Protein AF-A0A2V8WJ34-F1 (afdb_monomer)

Sequence (119 aa):
MRMQTKCTPAQRAAEYLKRVAALTGAEQVRGDSYWLRAGRRHFLVDSKFVRLISRRGESTCFSVAADSDMPGAEAVASALLQLKNNPRLFEKWRELHGYTFKANGKMFRNKYLLNRDET

Foldseek 3Di:
DDPPPPQDPLNVLQVLLVVLCVVQVWDDDDDQWIWGDAPQWIWIFWLQWIWIAHPVRDIWIEGQPDDPPDDSSNSRSVVSVVCNVPVCVVVVRCVVVPATHDDPSHGPPPPPVPPPDDD

Mean predicted aligned error: 10.92 Å

Secondary structure (DSSP, 8-state):
--------HHHHHHHHHHHHHHHHTPEEEETTEEEEEETTEEEEEETTEEEEE-TTS-EEEE-----TTS-HHHHHHHHHHHHHH-TTHHHHHHHHT----EETTEEP--GGGS-----

Nearest PDB structures (foldseek):
  5i5h-assembly1_A  TM=7.368E-01  e=1.557E+00  Escherichia coli K-12
  6vc7-assembly2_B  TM=4.776E-01  e=3.759E-01  Salmonella enterica subsp. enterica serovar Typhimurium
  5i5d-assembly3_C  TM=5.131E-01  e=5.690E-01  Salmonella enterica subsp. enterica serovar Typhimurium str. LT2
  6v8q-assembly2_B  TM=5.575E-01  e=9.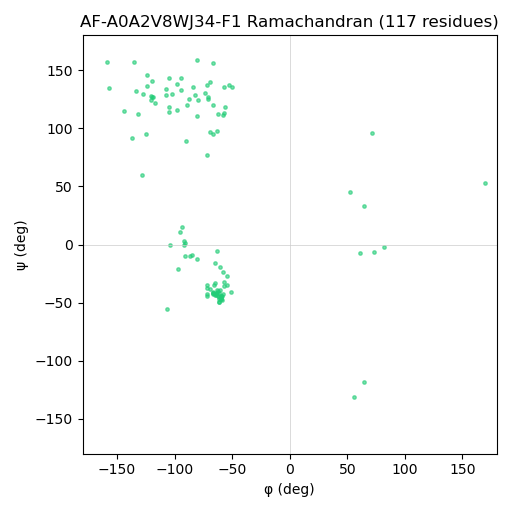695E-01  Salmonella enterica subsp. enterica serovar Typhimurium str. 14028S
  6xlp-assembly1_A  TM=4.847E-01  e=6.405E-01  Escherichia coli

Solvent-accessible surface area (backbone atoms only — not comparable to full-atom values): 7014 Å² total; per-residue (Å²): 134,86,78,78,73,80,77,47,73,68,55,51,29,48,54,49,24,54,55,42,26,64,74,54,62,34,43,77,76,58,89,80,26,31,39,36,63,34,88,96,44,36,33,43,35,29,45,53,25,41,28,44,47,44,98,85,71,51,69,48,33,43,57,48,87,58,57,93,86,54,54,48,42,47,46,30,32,51,50,49,53,51,36,55,77,36,62,65,52,60,60,52,56,49,61,76,62,77,62,80,60,31,64,92,58,37,66,65,81,66,77,81,73,76,79,84,74,90,133

pLDDT: mean 74.67, std 17.47, range [38.38, 95.69]

Structure (mmCIF, N/CA/C/O backbone):
data_AF-A0A2V8WJ34-F1
#
_entry.id   AF-A0A2V8WJ34-F1
#
loop_
_atom_site.group_PDB
_atom_site.id
_atom_site.type_symbol
_atom_site.label_atom_id
_atom_site.label_alt_id
_atom_site.label_comp_id
_atom_site.label_asym_id
_atom_site.label_entity_id
_atom_site.label_seq_id
_atom_site.pdbx_PDB_ins_code
_atom_site.Cartn_x
_atom_site.Cartn_y
_atom_site.Cartn_z
_atom_site.occupancy
_atom_site.B_iso_or_equiv
_atom_site.auth_seq_id
_atom_site.auth_comp_id
_atom_site.auth_asym_id
_atom_site.auth_atom_id
_atom_site.pdbx_PDB_model_num
ATOM 1 N N . MET A 1 1 ? 21.389 -30.911 11.613 1.00 38.38 1 MET A N 1
ATOM 2 C CA . MET A 1 1 ? 21.856 -29.674 10.946 1.00 38.38 1 MET A CA 1
ATOM 3 C C . MET A 1 1 ? 20.654 -28.961 10.338 1.00 38.38 1 MET A C 1
ATOM 5 O O . MET A 1 1 ? 20.014 -29.534 9.469 1.00 38.38 1 MET A O 1
ATOM 9 N N . ARG A 1 2 ? 20.284 -27.767 10.823 1.00 46.59 2 ARG A N 1
ATOM 10 C CA . ARG A 1 2 ? 19.241 -26.946 10.181 1.00 46.59 2 ARG A CA 1
ATOM 11 C C . ARG A 1 2 ? 19.884 -26.220 9.005 1.00 46.59 2 ARG A C 1
ATOM 13 O O . ARG A 1 2 ? 20.730 -25.358 9.223 1.00 46.59 2 ARG A O 1
ATOM 20 N N . MET A 1 3 ? 19.518 -26.588 7.781 1.00 49.00 3 MET A N 1
ATOM 21 C CA . MET A 1 3 ? 19.887 -25.801 6.609 1.00 49.00 3 MET A CA 1
ATOM 22 C C . MET A 1 3 ? 19.231 -24.428 6.759 1.00 49.00 3 MET A C 1
ATOM 24 O O . MET A 1 3 ? 18.007 -24.324 6.763 1.00 49.00 3 MET A O 1
ATOM 28 N N . GLN A 1 4 ? 20.038 -23.383 6.952 1.00 54.44 4 GLN A N 1
ATOM 29 C CA . GLN A 1 4 ? 19.560 -22.017 6.793 1.00 54.44 4 GLN A CA 1
ATOM 30 C C . GLN A 1 4 ? 19.244 -21.835 5.312 1.00 54.44 4 GLN A C 1
ATOM 32 O O . GLN A 1 4 ? 20.129 -21.585 4.494 1.00 54.44 4 GLN A O 1
ATOM 37 N N . THR A 1 5 ? 17.983 -22.027 4.945 1.00 58.78 5 THR A N 1
ATOM 38 C CA . THR A 1 5 ? 17.477 -21.646 3.633 1.00 58.78 5 THR A CA 1
ATOM 39 C C . THR A 1 5 ? 17.733 -20.149 3.485 1.00 58.78 5 THR A C 1
ATOM 41 O O . THR A 1 5 ? 17.176 -19.342 4.229 1.00 58.78 5 THR A O 1
ATOM 44 N N . LYS A 1 6 ? 18.645 -19.768 2.583 1.00 63.78 6 LYS A N 1
ATOM 45 C CA . LYS A 1 6 ? 18.941 -18.360 2.302 1.00 63.78 6 LYS A CA 1
ATOM 46 C C . LYS A 1 6 ? 17.641 -17.679 1.870 1.00 63.78 6 LYS A C 1
ATOM 48 O O . LYS A 1 6 ? 17.089 -18.014 0.826 1.00 63.78 6 LYS A O 1
ATOM 53 N N . CYS A 1 7 ? 17.154 -16.754 2.692 1.00 66.50 7 CYS A N 1
ATOM 54 C CA . CYS A 1 7 ? 15.918 -16.021 2.442 1.00 66.50 7 CYS A CA 1
ATOM 55 C C . CYS A 1 7 ? 16.109 -15.124 1.208 1.00 66.50 7 CYS A C 1
ATOM 57 O O . CYS A 1 7 ? 17.002 -14.268 1.185 1.00 66.50 7 CYS A O 1
ATOM 59 N N . THR A 1 8 ? 15.311 -15.326 0.160 1.00 83.94 8 THR A N 1
ATOM 60 C CA . THR A 1 8 ? 15.429 -14.538 -1.075 1.00 83.94 8 THR A CA 1
ATOM 61 C C . THR A 1 8 ? 15.040 -13.073 -0.817 1.00 83.94 8 THR A C 1
ATOM 63 O O . THR A 1 8 ? 14.302 -12.789 0.133 1.00 83.94 8 THR A O 1
ATOM 66 N N . PRO A 1 9 ? 15.513 -12.101 -1.622 1.00 82.12 9 PRO A N 1
ATOM 67 C CA . PRO A 1 9 ? 15.071 -10.706 -1.506 1.00 82.12 9 PRO A CA 1
ATOM 68 C C . PRO A 1 9 ? 13.540 -10.563 -1.501 1.00 82.12 9 PRO A C 1
ATOM 70 O O . PRO A 1 9 ? 12.993 -9.853 -0.665 1.00 82.12 9 PRO A O 1
ATOM 73 N N . ALA A 1 10 ? 12.840 -11.333 -2.339 1.00 81.12 10 ALA A N 1
ATOM 74 C CA . ALA A 1 10 ? 11.379 -11.354 -2.385 1.00 81.12 10 ALA A CA 1
ATOM 75 C C . ALA A 1 10 ? 10.735 -11.840 -1.072 1.00 81.12 10 ALA A C 1
ATOM 77 O O . ALA A 1 10 ? 9.746 -11.266 -0.620 1.00 81.12 10 ALA A O 1
ATOM 78 N N . GLN A 1 11 ? 11.303 -12.864 -0.426 1.00 86.06 11 GLN A N 1
ATOM 79 C CA . GLN A 1 11 ? 10.807 -13.347 0.868 1.00 86.06 11 GLN A CA 1
ATOM 80 C C . GLN A 1 11 ? 11.004 -12.305 1.973 1.00 86.06 11 GLN A C 1
ATOM 82 O O . GLN A 1 11 ? 10.091 -12.068 2.762 1.00 86.06 11 GLN A O 1
ATOM 87 N N . ARG A 1 12 ? 12.160 -11.629 1.988 1.00 87.69 12 ARG A N 1
ATOM 88 C CA . ARG A 1 12 ? 12.436 -10.536 2.932 1.00 87.69 12 ARG A CA 1
ATOM 89 C C . ARG A 1 12 ? 11.476 -9.362 2.739 1.00 87.69 12 ARG A C 1
ATOM 91 O O . ARG A 1 12 ? 10.915 -8.876 3.718 1.00 87.69 12 ARG A O 1
ATOM 98 N N . ALA A 1 13 ? 11.228 -8.966 1.492 1.00 87.06 13 ALA A N 1
ATOM 99 C CA . ALA A 1 13 ? 10.264 -7.923 1.153 1.00 87.06 13 ALA A CA 1
ATOM 100 C C . ALA A 1 13 ? 8.834 -8.292 1.590 1.00 87.06 13 ALA A C 1
ATOM 102 O O . ALA A 1 13 ? 8.118 -7.464 2.154 1.00 87.06 13 ALA A O 1
ATOM 103 N N . ALA A 1 14 ? 8.426 -9.550 1.401 1.00 89.56 14 ALA A N 1
ATOM 104 C CA . ALA A 1 14 ? 7.120 -10.033 1.840 1.00 89.56 14 ALA A CA 1
ATOM 105 C C . ALA A 1 14 ? 6.980 -10.048 3.373 1.00 89.56 14 ALA A C 1
ATOM 107 O O . ALA A 1 14 ? 5.942 -9.654 3.905 1.00 89.56 14 ALA A O 1
ATOM 108 N N . GLU A 1 15 ? 8.012 -10.472 4.110 1.00 91.31 15 GLU A N 1
ATOM 109 C CA . GLU A 1 15 ? 8.013 -10.389 5.576 1.00 91.31 15 GLU A CA 1
ATOM 110 C C . GLU A 1 15 ? 7.968 -8.944 6.073 1.00 91.31 15 GLU A C 1
ATOM 112 O O . GLU A 1 15 ? 7.235 -8.636 7.016 1.00 91.31 15 GLU A O 1
ATOM 117 N N . TYR A 1 16 ? 8.722 -8.053 5.430 1.00 91.56 16 TYR A N 1
ATOM 118 C CA . TYR A 1 16 ? 8.704 -6.631 5.741 1.00 91.56 16 TYR A CA 1
ATOM 119 C C . TYR A 1 16 ? 7.306 -6.036 5.544 1.00 91.56 16 TYR A C 1
ATOM 121 O O . TYR A 1 16 ? 6.776 -5.400 6.457 1.00 91.56 16 TYR A O 1
ATOM 129 N N . LEU A 1 17 ? 6.659 -6.333 4.414 1.00 92.94 17 LEU A N 1
ATOM 130 C CA . LEU A 1 17 ? 5.291 -5.905 4.144 1.00 92.94 17 LEU A CA 1
ATOM 131 C C . LEU A 1 17 ? 4.307 -6.404 5.206 1.00 92.94 17 LEU A C 1
ATOM 133 O O . LEU A 1 17 ? 3.487 -5.622 5.679 1.00 92.94 17 LEU A O 1
ATOM 137 N N . LYS A 1 18 ? 4.412 -7.664 5.650 1.00 93.00 18 LYS A N 1
ATOM 138 C CA . LYS A 1 18 ? 3.559 -8.193 6.731 1.00 93.00 18 LYS A CA 1
ATOM 139 C C . LYS A 1 18 ? 3.702 -7.387 8.023 1.00 93.00 18 LYS A C 1
ATOM 141 O O . LYS A 1 18 ? 2.700 -7.048 8.649 1.00 93.00 18 LYS A O 1
ATOM 146 N N . ARG A 1 19 ? 4.937 -7.051 8.412 1.00 95.12 19 ARG A N 1
ATOM 147 C CA . ARG A 1 19 ? 5.208 -6.239 9.613 1.00 95.12 19 ARG A CA 1
ATOM 148 C C . ARG A 1 19 ? 4.640 -4.831 9.476 1.00 95.12 19 ARG A C 1
ATOM 150 O O . ARG A 1 19 ? 4.020 -4.327 10.407 1.00 95.12 19 ARG A O 1
ATOM 157 N N . VAL A 1 20 ? 4.816 -4.213 8.313 1.00 94.50 20 VAL A N 1
ATOM 158 C CA . VAL A 1 20 ? 4.284 -2.876 8.033 1.00 94.50 20 VAL A CA 1
ATOM 159 C C . VAL A 1 20 ? 2.756 -2.871 7.993 1.00 94.50 20 VAL A C 1
ATOM 161 O O . VAL A 1 20 ? 2.140 -1.956 8.538 1.00 94.50 20 VAL A O 1
ATOM 164 N N . ALA A 1 21 ? 2.127 -3.886 7.402 1.00 94.06 21 ALA A N 1
ATOM 165 C CA . ALA A 1 21 ? 0.675 -4.019 7.393 1.00 94.06 21 ALA A CA 1
ATOM 166 C C . ALA A 1 21 ? 0.127 -4.096 8.825 1.00 94.06 21 ALA A C 1
ATOM 168 O O . ALA A 1 21 ? -0.760 -3.322 9.180 1.00 94.06 21 ALA A O 1
ATOM 169 N N . ALA A 1 22 ? 0.737 -4.921 9.683 1.00 95.19 22 ALA A N 1
ATOM 170 C CA . ALA A 1 22 ? 0.386 -4.987 11.101 1.00 95.19 22 ALA A CA 1
ATOM 171 C C . ALA A 1 22 ? 0.579 -3.636 11.819 1.00 95.19 22 ALA A C 1
ATOM 173 O O . ALA A 1 22 ? -0.317 -3.179 12.523 1.00 95.19 22 ALA A O 1
ATOM 174 N N . LEU A 1 23 ? 1.709 -2.956 11.592 1.00 95.69 23 LEU A N 1
ATOM 175 C CA . LEU A 1 23 ? 2.016 -1.657 12.204 1.00 95.69 23 LEU A CA 1
ATOM 176 C C . LEU A 1 23 ? 1.029 -0.556 11.790 1.00 95.69 23 LEU A C 1
ATOM 178 O O . LEU A 1 23 ? 0.650 0.301 12.586 1.00 95.69 23 LEU A O 1
ATOM 182 N N . THR A 1 24 ? 0.625 -0.553 10.524 1.00 93.62 24 THR A N 1
ATOM 183 C CA . THR A 1 24 ? -0.267 0.470 9.965 1.00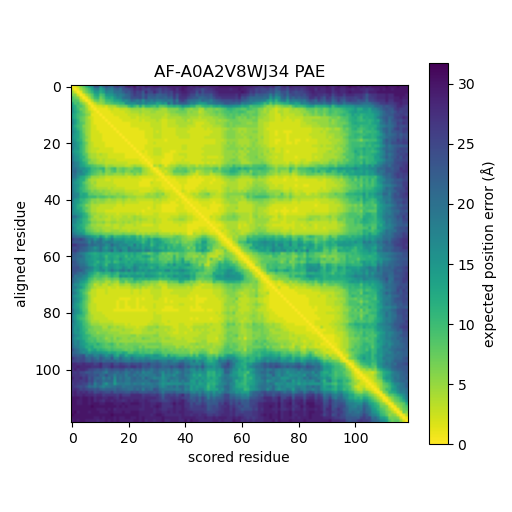 93.62 24 THR A CA 1
ATOM 184 C C . THR A 1 24 ? -1.747 0.140 10.173 1.00 93.62 24 THR A C 1
ATOM 186 O O . THR A 1 24 ? -2.599 1.014 9.965 1.00 93.62 24 THR A O 1
ATOM 189 N N . GLY A 1 25 ? -2.062 -1.077 10.632 1.00 94.00 25 GLY A N 1
ATOM 190 C CA . GLY A 1 25 ? -3.423 -1.609 10.694 1.00 94.00 25 GLY A CA 1
ATOM 191 C C . GLY A 1 25 ? -4.033 -1.775 9.303 1.00 94.00 25 GLY A C 1
ATOM 192 O O . GLY A 1 25 ? -5.218 -1.506 9.122 1.00 94.00 25 GLY A O 1
ATOM 193 N N . ALA A 1 26 ? -3.205 -2.099 8.309 1.00 94.88 26 ALA A N 1
ATOM 194 C CA . ALA A 1 26 ? -3.654 -2.353 6.953 1.00 94.88 26 ALA A CA 1
ATOM 195 C C . ALA A 1 26 ? -4.115 -3.805 6.806 1.00 94.88 26 ALA A C 1
ATOM 197 O O . ALA A 1 26 ? -3.436 -4.734 7.244 1.00 94.88 26 ALA A O 1
ATOM 198 N N . GLU A 1 27 ? -5.248 -3.999 6.146 1.00 94.31 27 GLU A N 1
ATOM 199 C CA . GLU A 1 27 ? -5.849 -5.311 5.926 1.00 94.31 27 GLU A CA 1
ATOM 200 C C . GLU A 1 27 ? -5.582 -5.770 4.497 1.00 94.31 27 GLU A C 1
ATOM 202 O O . GLU A 1 27 ? -5.818 -5.036 3.538 1.00 94.31 27 GLU A O 1
ATOM 207 N N . GLN A 1 28 ? -5.083 -6.991 4.3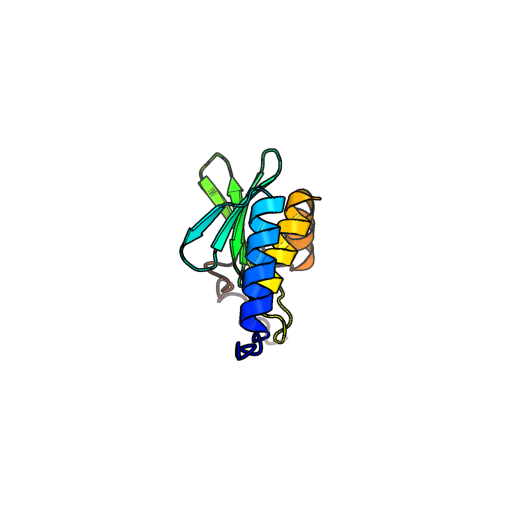31 1.00 92.75 28 GLN A N 1
ATOM 208 C CA . GLN A 1 28 ? -4.931 -7.575 3.003 1.00 92.75 28 GLN A CA 1
ATOM 209 C C . GLN A 1 28 ? -6.311 -7.962 2.466 1.00 92.75 28 GLN A C 1
ATOM 211 O O . GLN A 1 28 ? -7.070 -8.635 3.158 1.00 92.75 28 GLN A O 1
ATOM 216 N N . VAL A 1 29 ? -6.637 -7.557 1.236 1.00 86.69 29 VAL A N 1
ATOM 217 C CA . VAL A 1 29 ? -7.971 -7.817 0.661 1.00 86.69 29 VAL A CA 1
ATOM 218 C C . VAL A 1 29 ? -7.925 -8.907 -0.397 1.00 86.69 29 VAL A C 1
ATOM 220 O O . VAL A 1 29 ? -8.646 -9.896 -0.304 1.00 86.69 29 VAL A O 1
ATOM 223 N N . ARG A 1 30 ? -7.085 -8.740 -1.425 1.00 80.69 30 ARG A N 1
ATOM 224 C CA . ARG A 1 30 ? -6.917 -9.734 -2.492 1.00 80.69 30 ARG A CA 1
ATOM 225 C C . ARG A 1 30 ? -5.564 -9.563 -3.168 1.00 80.69 30 ARG A C 1
ATOM 227 O O . ARG A 1 30 ? -5.202 -8.446 -3.527 1.00 80.69 30 ARG A O 1
ATOM 234 N N . GLY A 1 31 ? -4.859 -10.673 -3.385 1.00 81.56 31 GLY A N 1
ATOM 235 C CA . GLY A 1 31 ? -3.512 -10.645 -3.957 1.00 81.56 31 GLY A CA 1
ATOM 236 C C . GLY A 1 31 ? -2.584 -9.761 -3.123 1.00 81.56 31 GLY A C 1
ATOM 237 O O . GLY A 1 31 ? -2.591 -9.845 -1.896 1.00 81.56 31 GLY A O 1
ATOM 238 N N . ASP A 1 32 ? -1.854 -8.872 -3.788 1.00 81.94 32 ASP A N 1
ATOM 239 C CA . ASP A 1 32 ? -0.882 -7.974 -3.155 1.00 81.94 32 ASP A CA 1
ATOM 240 C C . ASP A 1 32 ? -1.471 -6.601 -2.785 1.00 81.94 32 ASP A C 1
ATOM 242 O O . ASP A 1 32 ? -0.728 -5.657 -2.507 1.00 81.94 32 ASP A O 1
ATOM 246 N N . SER A 1 33 ? -2.804 -6.469 -2.778 1.00 89.38 33 SER A N 1
ATOM 247 C CA . SER A 1 33 ? -3.473 -5.211 -2.453 1.00 89.38 33 SER A CA 1
ATOM 248 C C . SER A 1 33 ? -3.948 -5.143 -0.993 1.00 89.38 33 SER A C 1
ATOM 250 O O . SER A 1 33 ? -4.553 -6.081 -0.461 1.00 89.38 33 SER A O 1
ATOM 252 N N . TYR A 1 34 ? -3.747 -3.979 -0.373 1.00 93.56 34 TYR A N 1
ATOM 253 C CA . TYR A 1 34 ? -4.015 -3.706 1.038 1.00 93.56 34 TYR A CA 1
ATOM 254 C C . TYR A 1 34 ? -4.967 -2.528 1.223 1.00 93.56 34 TYR A C 1
ATOM 256 O O . TYR A 1 34 ? -4.823 -1.482 0.591 1.00 93.56 34 TYR A O 1
AT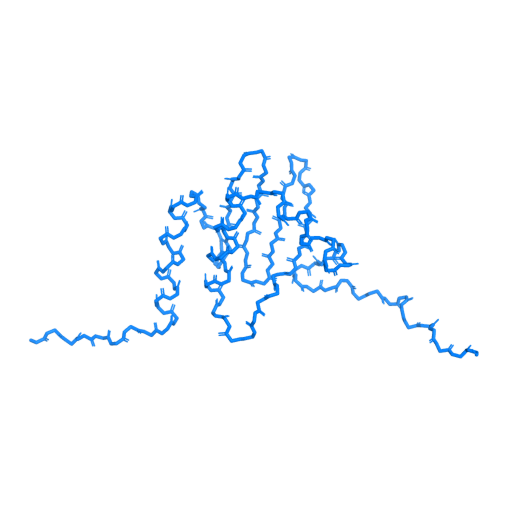OM 264 N N . TRP A 1 35 ? -5.923 -2.679 2.132 1.00 93.69 35 TRP A N 1
ATOM 265 C CA . TRP A 1 35 ? -6.769 -1.604 2.624 1.00 93.69 35 TRP A CA 1
ATOM 266 C C . TRP A 1 35 ? -6.112 -0.904 3.799 1.00 93.69 35 TRP A C 1
ATOM 268 O O . TRP A 1 35 ? -5.787 -1.522 4.805 1.00 93.69 35 TRP A O 1
ATOM 278 N N . LEU A 1 36 ? -5.967 0.410 3.692 1.00 94.38 36 LEU A N 1
ATOM 279 C CA . LEU A 1 36 ? -5.409 1.255 4.731 1.00 94.38 36 LEU A CA 1
ATOM 280 C C . LEU A 1 36 ? -6.429 2.302 5.157 1.00 94.38 36 LEU A C 1
ATOM 282 O O . LEU A 1 36 ? -6.872 3.134 4.361 1.00 94.38 36 LEU A O 1
ATOM 286 N N . ARG A 1 37 ? -6.729 2.326 6.455 1.00 93.25 37 ARG A N 1
ATOM 287 C CA . ARG A 1 37 ? -7.481 3.412 7.080 1.00 93.25 3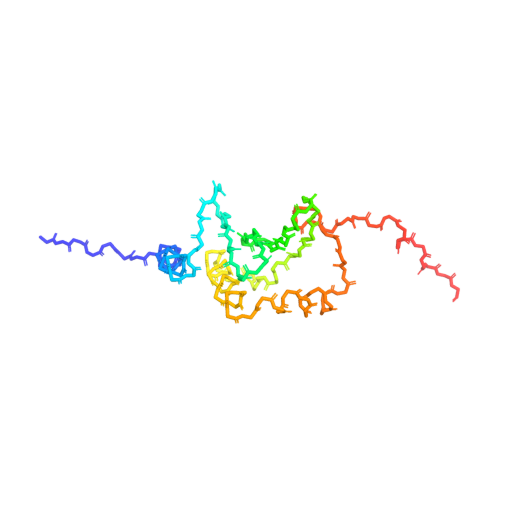7 ARG A CA 1
ATOM 288 C C . ARG A 1 37 ? -6.524 4.400 7.743 1.00 93.25 37 ARG A C 1
ATOM 290 O O . ARG A 1 37 ? -5.846 4.081 8.726 1.00 93.25 37 ARG A O 1
ATOM 297 N N . ALA A 1 38 ? -6.516 5.627 7.233 1.00 89.88 38 ALA A N 1
ATOM 298 C CA . ALA A 1 38 ? -5.716 6.717 7.775 1.00 89.88 38 ALA A CA 1
ATOM 299 C C . ALA A 1 38 ? -6.627 7.918 8.094 1.00 89.88 38 ALA A C 1
ATOM 301 O O . ALA A 1 38 ? -7.010 8.715 7.232 1.00 89.88 38 ALA A O 1
ATOM 302 N N . GLY A 1 39 ? -7.058 7.996 9.357 1.00 86.50 39 GLY A N 1
ATOM 303 C CA . GLY A 1 39 ? -8.055 8.963 9.817 1.00 86.50 39 GLY A CA 1
ATOM 304 C C . GLY A 1 39 ? -9.425 8.746 9.162 1.00 86.50 39 GLY A C 1
ATOM 305 O O . GLY A 1 39 ? -10.054 7.701 9.337 1.00 86.50 39 GLY A O 1
ATOM 306 N N . ARG A 1 40 ? -9.899 9.754 8.415 1.00 85.19 40 ARG A N 1
ATOM 307 C CA . ARG A 1 40 ? -11.174 9.722 7.664 1.00 85.19 40 ARG A CA 1
ATOM 308 C C . ARG A 1 40 ? -11.021 9.232 6.216 1.00 85.19 40 ARG A C 1
ATOM 310 O O . ARG A 1 40 ? -12.015 9.207 5.494 1.00 85.19 40 ARG A O 1
ATOM 317 N N . ARG A 1 41 ? -9.799 8.902 5.783 1.00 86.88 41 ARG A N 1
ATOM 318 C CA . ARG A 1 41 ? -9.484 8.461 4.417 1.00 86.88 41 ARG A CA 1
ATOM 319 C C . ARG A 1 41 ? -9.247 6.959 4.383 1.00 86.88 41 ARG A C 1
ATOM 321 O O . ARG A 1 41 ? -8.662 6.395 5.309 1.00 86.88 41 ARG A O 1
ATOM 328 N N . HIS A 1 42 ? -9.698 6.352 3.296 1.00 90.56 42 HIS A N 1
ATOM 329 C CA . HIS A 1 42 ? -9.555 4.931 3.029 1.00 90.56 42 HIS A CA 1
ATOM 330 C C . HIS A 1 42 ? -8.758 4.776 1.744 1.00 90.56 42 HIS A C 1
ATOM 332 O O . HIS A 1 42 ? -9.105 5.381 0.732 1.00 90.56 42 HIS A O 1
ATOM 338 N N . PHE A 1 43 ? -7.687 3.998 1.790 1.00 90.44 43 PHE A N 1
ATOM 339 C CA . PHE A 1 43 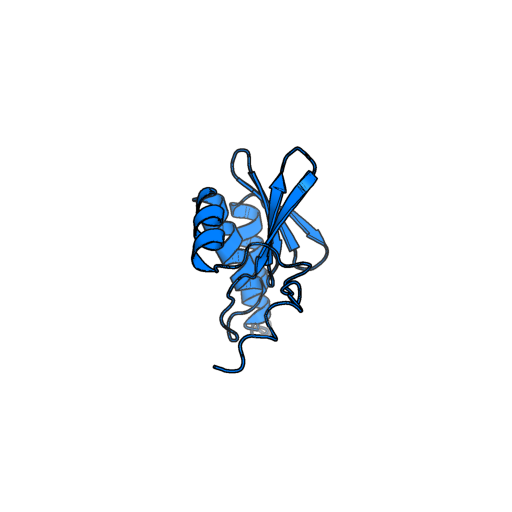? -6.829 3.755 0.643 1.00 90.44 43 PHE A CA 1
ATOM 340 C C . PHE A 1 43 ? -6.812 2.269 0.312 1.00 90.44 43 PHE A C 1
ATOM 342 O O . PHE A 1 43 ? -6.759 1.439 1.211 1.00 90.44 43 PHE A O 1
ATOM 349 N N . LEU A 1 44 ? -6.816 1.950 -0.975 1.00 90.81 44 LEU A N 1
ATOM 350 C CA . LEU A 1 44 ? -6.438 0.649 -1.502 1.00 90.81 44 LEU A CA 1
ATOM 351 C C . LEU A 1 44 ? -5.054 0.808 -2.134 1.00 90.81 44 LEU A C 1
ATOM 353 O O . LEU A 1 44 ? -4.897 1.547 -3.105 1.00 90.81 44 LEU A O 1
ATOM 357 N N . VAL A 1 45 ? -4.060 0.156 -1.549 1.00 89.94 45 VAL A N 1
ATOM 358 C CA . VAL A 1 45 ? -2.652 0.233 -1.941 1.00 89.94 45 VAL A CA 1
ATOM 359 C C . VAL A 1 45 ? -2.257 -1.071 -2.612 1.00 89.94 45 VAL A C 1
ATOM 361 O O . VAL A 1 45 ? -2.482 -2.141 -2.063 1.00 89.94 45 VAL A O 1
ATOM 364 N N . ASP A 1 46 ? -1.663 -0.967 -3.787 1.00 88.75 46 ASP A N 1
ATOM 365 C CA . ASP A 1 46 ? -1.122 -2.054 -4.588 1.00 88.75 46 ASP A CA 1
ATOM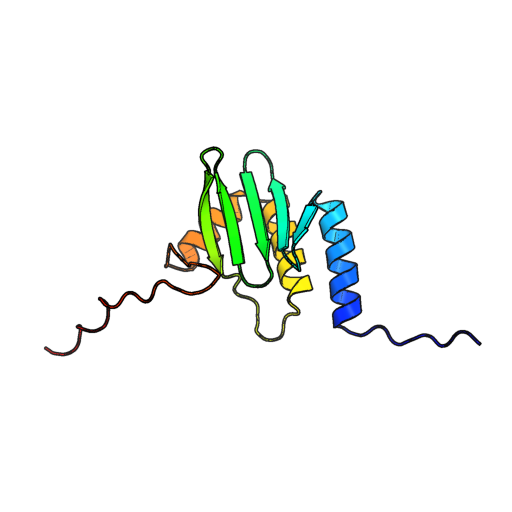 366 C C . ASP A 1 46 ? 0.261 -1.637 -5.103 1.00 88.75 46 ASP A C 1
ATOM 368 O O . ASP A 1 46 ? 0.554 -0.446 -5.229 1.00 88.75 46 ASP A O 1
ATOM 372 N N . SER A 1 47 ? 1.106 -2.607 -5.448 1.00 83.12 47 SER A N 1
ATOM 373 C CA . SER A 1 47 ? 2.431 -2.332 -6.024 1.00 83.12 47 SER A CA 1
ATOM 374 C C . SER A 1 47 ? 2.375 -1.438 -7.268 1.00 83.12 47 SER A C 1
ATOM 376 O O . SER A 1 47 ? 3.315 -0.699 -7.546 1.00 83.12 47 SER A O 1
ATOM 378 N N . LYS A 1 48 ? 1.258 -1.464 -8.004 1.00 79.31 48 LYS A N 1
ATOM 379 C CA . LYS A 1 48 ? 1.067 -0.687 -9.232 1.00 79.31 48 LYS A CA 1
ATOM 380 C C . LYS A 1 48 ? 0.317 0.617 -9.009 1.00 79.31 48 LYS A C 1
ATOM 382 O O . LYS A 1 48 ? 0.381 1.496 -9.869 1.00 79.31 48 LYS A O 1
ATOM 387 N N . PHE A 1 49 ? -0.445 0.750 -7.924 1.00 80.81 49 PHE A N 1
ATOM 388 C CA . PHE A 1 49 ? -1.303 1.912 -7.722 1.00 80.81 49 PHE A CA 1
ATOM 389 C C . PHE A 1 49 ? -1.697 2.161 -6.267 1.00 80.81 49 PHE A C 1
ATOM 391 O O . PHE A 1 49 ? -1.796 1.255 -5.453 1.00 80.81 49 PHE A O 1
ATOM 398 N N . VAL A 1 50 ? -2.045 3.408 -5.968 1.00 85.75 50 VAL A N 1
ATOM 399 C CA . VAL A 1 50 ? -2.736 3.805 -4.741 1.00 85.75 50 VAL A CA 1
ATOM 400 C C . VAL A 1 50 ? -4.066 4.425 -5.135 1.00 85.75 50 VAL A C 1
ATOM 402 O O . VAL A 1 50 ? -4.127 5.354 -5.943 1.00 85.75 50 VAL A O 1
ATOM 405 N N . ARG A 1 51 ? -5.148 3.917 -4.551 1.00 86.00 51 ARG A N 1
ATOM 406 C CA . ARG A 1 51 ? -6.511 4.378 -4.789 1.00 86.00 51 ARG A CA 1
ATOM 407 C C . ARG A 1 51 ? -7.105 4.943 -3.507 1.00 86.00 51 ARG A C 1
ATOM 409 O O . ARG A 1 51 ? -7.221 4.223 -2.526 1.00 86.00 51 ARG A O 1
ATOM 416 N N . LEU A 1 52 ? -7.522 6.203 -3.519 1.00 85.81 52 LEU A N 1
ATOM 417 C CA . LEU A 1 52 ? -8.338 6.790 -2.456 1.00 85.81 52 LEU A CA 1
ATOM 418 C C . LEU A 1 52 ? -9.802 6.414 -2.693 1.00 85.81 52 LEU A C 1
ATOM 420 O O . LEU A 1 52 ? -10.320 6.634 -3.785 1.00 85.81 52 LEU A O 1
ATOM 424 N N . ILE A 1 53 ? -10.453 5.870 -1.670 1.00 83.06 53 ILE A N 1
ATOM 425 C CA . ILE A 1 53 ? -11.867 5.496 -1.661 1.00 83.06 53 ILE A CA 1
ATOM 426 C C . ILE A 1 53 ? -12.623 6.537 -0.830 1.00 83.06 53 ILE A C 1
ATOM 428 O O . ILE A 1 53 ? -12.347 6.728 0.360 1.00 83.06 53 ILE A O 1
ATOM 432 N N . SER A 1 54 ? -13.564 7.238 -1.460 1.00 72.44 54 SER A N 1
ATOM 433 C CA . SER A 1 54 ? -14.452 8.178 -0.781 1.00 72.44 54 SER A CA 1
ATOM 434 C C . SER A 1 54 ? -15.609 7.439 -0.101 1.00 72.44 54 SER A C 1
ATOM 436 O O . SER A 1 54 ? -15.988 6.334 -0.488 1.00 72.44 54 SER A O 1
ATOM 438 N N . ARG A 1 55 ? -16.234 8.077 0.898 1.00 66.31 55 ARG A N 1
ATOM 439 C CA . ARG A 1 55 ? -17.432 7.534 1.569 1.00 66.31 55 ARG A CA 1
ATOM 440 C C . ARG A 1 55 ? -18.624 7.334 0.626 1.00 66.31 55 ARG A C 1
ATOM 442 O O . ARG A 1 55 ? -19.539 6.604 0.977 1.00 66.31 55 ARG A O 1
ATOM 449 N N . ARG A 1 56 ? -18.621 7.993 -0.538 1.00 67.94 56 ARG A N 1
ATOM 450 C CA . ARG A 1 56 ? -19.665 7.883 -1.567 1.00 67.94 56 ARG A CA 1
ATOM 451 C C . ARG A 1 56 ? -19.362 6.798 -2.607 1.00 67.94 56 ARG A C 1
ATOM 453 O O . ARG A 1 56 ? -20.108 6.661 -3.564 1.00 67.94 56 ARG A O 1
ATOM 460 N N . GLY A 1 57 ? -18.266 6.050 -2.447 1.00 61.44 57 GLY A N 1
ATOM 461 C CA . GLY A 1 57 ? -17.830 5.033 -3.408 1.00 61.44 57 GLY A CA 1
ATOM 462 C C . GLY A 1 57 ? -17.050 5.585 -4.606 1.00 61.44 57 GLY A C 1
ATOM 463 O O . GLY A 1 57 ? -16.568 4.809 -5.428 1.00 61.44 57 GLY A O 1
ATOM 464 N N . GLU A 1 58 ? -16.866 6.904 -4.701 1.00 61.47 58 GLU A N 1
ATOM 465 C CA . GLU A 1 58 ? -16.006 7.519 -5.715 1.00 61.47 58 GLU A CA 1
ATOM 466 C C . GLU A 1 58 ? -14.539 7.191 -5.418 1.00 61.47 58 GLU A C 1
ATOM 468 O O . GLU A 1 58 ? -14.110 7.207 -4.259 1.00 61.47 58 GLU A O 1
ATOM 473 N N . SER A 1 59 ? -13.754 6.904 -6.459 1.00 64.38 59 SER A N 1
ATOM 474 C CA . SER A 1 59 ? -12.356 6.522 -6.282 1.00 64.38 59 SER A CA 1
ATOM 475 C C . SER A 1 59 ? -11.412 7.259 -7.219 1.00 64.38 59 SER A C 1
ATOM 477 O O . SER A 1 59 ? -11.632 7.284 -8.429 1.00 64.38 59 SER A O 1
ATOM 479 N N . THR A 1 60 ? -10.326 7.796 -6.668 1.00 68.19 60 THR A N 1
ATOM 480 C CA . THR A 1 60 ? -9.215 8.362 -7.445 1.00 68.19 60 THR A CA 1
ATOM 481 C C . THR A 1 60 ? -8.022 7.423 -7.344 1.00 68.19 60 THR A C 1
ATOM 483 O O . THR A 1 60 ? -7.705 6.969 -6.248 1.00 68.19 60 THR A O 1
ATOM 486 N N . CYS A 1 61 ? -7.369 7.114 -8.463 1.00 69.62 61 CYS A N 1
ATOM 487 C CA . CYS A 1 61 ? -6.302 6.117 -8.547 1.00 69.62 61 CYS A CA 1
ATOM 488 C C . CYS A 1 61 ? -5.057 6.714 -9.209 1.00 69.62 61 CYS A C 1
ATOM 490 O O . CYS A 1 61 ? -5.154 7.274 -10.302 1.00 69.62 61 CYS A O 1
ATOM 492 N N . PHE A 1 62 ? -3.898 6.543 -8.576 1.00 69.56 62 PHE A N 1
ATOM 493 C CA . PHE A 1 62 ? -2.599 6.966 -9.102 1.00 69.56 62 PHE A CA 1
ATOM 494 C C . PHE A 1 62 ? -1.650 5.784 -9.160 1.00 69.56 62 PHE A C 1
ATOM 496 O O . PHE A 1 62 ? -1.704 4.914 -8.297 1.00 69.56 62 PHE A O 1
ATOM 503 N N . SER A 1 63 ? -0.770 5.750 -10.159 1.00 65.25 63 SER A N 1
ATOM 504 C CA . SER A 1 63 ? 0.307 4.761 -10.165 1.00 65.25 63 SER A CA 1
ATOM 505 C C . SER A 1 63 ? 1.330 5.115 -9.097 1.00 65.25 63 SER A C 1
ATOM 507 O O . SER A 1 63 ? 1.721 6.278 -9.007 1.00 65.25 63 SER A O 1
ATOM 509 N N . VAL A 1 64 ? 1.813 4.122 -8.359 1.00 64.50 64 VAL A N 1
ATOM 510 C CA . VAL A 1 64 ? 3.047 4.295 -7.591 1.00 64.50 64 VAL A CA 1
ATOM 511 C C . VAL A 1 64 ? 4.180 4.346 -8.612 1.00 64.50 64 VAL A C 1
ATOM 513 O O . VAL A 1 64 ? 4.276 3.458 -9.459 1.00 64.50 64 VAL A O 1
ATOM 516 N N . ALA A 1 65 ? 4.997 5.399 -8.587 1.00 56.19 65 ALA A N 1
ATOM 517 C CA . ALA A 1 65 ? 6.269 5.400 -9.300 1.00 56.19 65 ALA A CA 1
ATOM 518 C C . ALA A 1 65 ? 7.211 4.460 -8.540 1.00 56.19 65 ALA A C 1
ATOM 520 O O . ALA A 1 65 ? 8.007 4.894 -7.714 1.00 56.19 65 ALA A O 1
ATOM 521 N N . ALA A 1 66 ? 7.018 3.156 -8.722 1.00 59.25 66 ALA A N 1
ATOM 522 C CA . ALA A 1 66 ? 7.992 2.187 -8.271 1.00 59.25 66 ALA A CA 1
ATOM 523 C C . ALA A 1 66 ? 9.202 2.319 -9.197 1.00 59.25 66 ALA A C 1
ATOM 525 O O . ALA A 1 66 ? 9.051 2.294 -10.421 1.00 59.25 66 ALA A O 1
ATOM 526 N N . ASP A 1 67 ? 10.377 2.493 -8.602 1.00 61.59 67 ASP A N 1
ATOM 527 C CA . ASP A 1 67 ? 11.632 2.193 -9.279 1.00 61.59 67 ASP A CA 1
ATOM 528 C C . ASP A 1 67 ? 11.513 0.779 -9.874 1.00 61.59 67 ASP A C 1
ATOM 530 O O . ASP A 1 67 ? 10.973 -0.113 -9.211 1.00 61.59 67 ASP A O 1
ATOM 534 N N . SER A 1 68 ? 11.934 0.574 -11.125 1.00 60.56 68 SER A N 1
ATOM 535 C CA . SER A 1 68 ? 11.793 -0.725 -11.799 1.00 60.56 68 SER A CA 1
ATOM 536 C C . SER A 1 68 ? 12.486 -1.853 -11.039 1.00 60.56 68 SER A C 1
ATOM 538 O O . SER A 1 68 ? 12.084 -3.011 -11.167 1.00 60.56 68 SER A O 1
ATOM 540 N N . ASP A 1 69 ? 13.471 -1.497 -10.215 1.00 71.44 69 ASP A N 1
ATOM 541 C CA . ASP A 1 69 ? 14.259 -2.425 -9.416 1.00 71.44 69 ASP A CA 1
ATOM 542 C C . ASP A 1 69 ? 13.667 -2.664 -8.014 1.00 71.44 69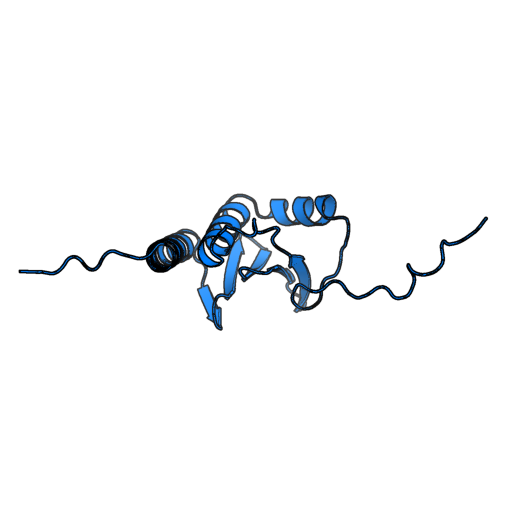 ASP A C 1
ATOM 544 O O . ASP A 1 69 ? 14.098 -3.577 -7.305 1.00 71.44 69 ASP A O 1
ATOM 548 N N . MET A 1 70 ? 12.654 -1.889 -7.597 1.00 76.81 70 MET A N 1
ATOM 549 C CA . MET A 1 70 ? 12.022 -2.034 -6.284 1.00 76.81 70 MET A CA 1
ATOM 550 C C . MET A 1 70 ? 11.015 -3.198 -6.276 1.00 76.81 70 MET A C 1
ATOM 552 O O . MET A 1 70 ? 10.042 -3.189 -7.039 1.00 76.81 70 MET A O 1
ATOM 556 N N . PRO A 1 71 ? 11.156 -4.178 -5.361 1.00 84.19 71 PRO A N 1
ATOM 557 C CA . PRO A 1 71 ? 10.167 -5.234 -5.191 1.00 84.19 71 PRO A CA 1
ATOM 558 C C . PR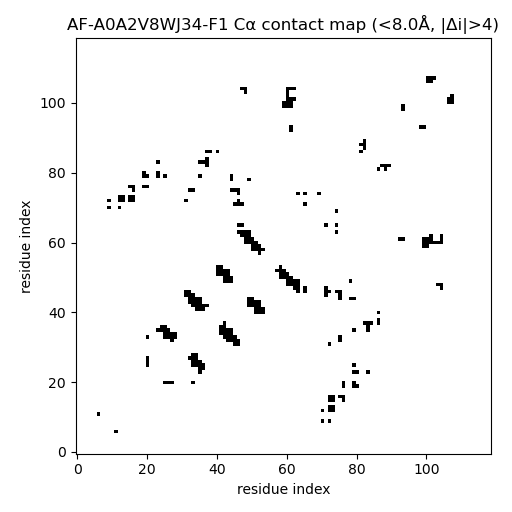O A 1 71 ? 8.780 -4.660 -4.883 1.00 84.19 71 PRO A C 1
ATOM 560 O O . PRO A 1 71 ? 8.623 -3.806 -4.011 1.00 84.19 71 PRO A O 1
ATOM 563 N N . GLY A 1 72 ? 7.739 -5.192 -5.528 1.00 83.50 72 GLY A N 1
ATOM 564 C CA . GLY A 1 72 ? 6.370 -4.692 -5.349 1.00 83.50 72 GLY A CA 1
ATOM 565 C C . GLY A 1 72 ? 5.906 -4.666 -3.887 1.00 83.50 72 GLY A C 1
ATOM 566 O O . GLY A 1 72 ? 5.221 -3.734 -3.476 1.00 83.50 72 GLY A O 1
ATOM 567 N N . ALA A 1 73 ? 6.336 -5.636 -3.075 1.00 88.19 73 ALA A N 1
ATOM 568 C CA . ALA A 1 73 ? 6.028 -5.665 -1.647 1.00 88.19 73 ALA A CA 1
ATOM 569 C C . ALA A 1 73 ? 6.665 -4.499 -0.863 1.00 88.19 73 ALA A C 1
ATOM 571 O O . ALA A 1 73 ? 6.036 -3.964 0.050 1.00 88.19 73 ALA A O 1
ATOM 572 N N . GLU A 1 74 ? 7.869 -4.059 -1.237 1.00 87.12 74 GLU A N 1
ATOM 573 C CA . GLU A 1 74 ? 8.513 -2.879 -0.644 1.00 87.12 74 GLU A CA 1
ATOM 574 C C . GLU A 1 74 ? 7.826 -1.587 -1.083 1.00 87.12 74 GLU A C 1
ATOM 576 O O . GLU A 1 74 ? 7.632 -0.690 -0.259 1.00 87.12 74 GLU A O 1
ATOM 581 N N . ALA A 1 75 ? 7.378 -1.512 -2.340 1.00 86.25 75 ALA A N 1
ATOM 582 C CA . ALA A 1 75 ? 6.596 -0.381 -2.830 1.00 86.25 75 ALA A CA 1
ATOM 583 C C . ALA A 1 75 ? 5.275 -0.238 -2.052 1.00 86.25 75 ALA A C 1
ATOM 585 O O . ALA A 1 75 ? 4.940 0.853 -1.582 1.00 86.25 75 ALA A O 1
ATOM 586 N N . VAL A 1 76 ? 4.560 -1.351 -1.834 1.00 89.38 76 VAL A N 1
ATOM 587 C CA . VAL A 1 76 ? 3.342 -1.375 -1.007 1.00 89.38 76 VAL A CA 1
ATOM 588 C C . VAL A 1 76 ? 3.659 -0.960 0.428 1.00 89.38 76 VAL A C 1
ATOM 590 O O . VAL A 1 76 ? 2.995 -0.075 0.965 1.00 89.38 76 VAL A O 1
ATOM 593 N N . ALA A 1 77 ? 4.687 -1.546 1.048 1.00 91.06 77 ALA A N 1
ATOM 594 C CA . ALA A 1 77 ? 5.060 -1.240 2.427 1.00 91.06 77 ALA A CA 1
ATOM 595 C C . ALA A 1 77 ? 5.409 0.250 2.605 1.00 91.06 77 ALA A C 1
ATOM 597 O O . ALA A 1 77 ? 4.926 0.910 3.528 1.00 91.06 77 ALA A O 1
ATOM 598 N N . SER A 1 78 ? 6.177 0.808 1.670 1.00 89.25 78 SER A N 1
ATOM 599 C CA . SER A 1 78 ? 6.554 2.222 1.655 1.00 89.25 78 SER A CA 1
ATOM 600 C C . SER A 1 78 ? 5.329 3.128 1.544 1.00 89.25 78 SER A C 1
ATOM 602 O O . SER A 1 78 ? 5.180 4.070 2.325 1.00 89.25 78 SER A O 1
ATOM 604 N N . ALA A 1 79 ? 4.407 2.817 0.628 1.00 89.50 79 ALA A N 1
ATOM 605 C CA . ALA A 1 79 ? 3.171 3.572 0.469 1.00 89.50 79 ALA A CA 1
ATOM 606 C C . ALA A 1 79 ? 2.281 3.495 1.722 1.00 89.50 79 ALA A C 1
ATOM 608 O O . ALA A 1 79 ? 1.753 4.521 2.155 1.00 89.50 79 ALA A O 1
ATOM 609 N N . LEU A 1 80 ? 2.155 2.318 2.347 1.00 92.69 80 LEU A N 1
ATOM 610 C CA . LEU A 1 80 ? 1.395 2.148 3.588 1.00 92.69 80 LEU A CA 1
ATOM 611 C C . LEU A 1 80 ? 1.947 3.030 4.717 1.00 92.69 80 LEU A C 1
ATOM 613 O O . LEU A 1 80 ? 1.177 3.741 5.365 1.00 92.69 80 LEU A O 1
ATOM 617 N N . LEU A 1 81 ? 3.268 3.031 4.924 1.00 92.69 81 LEU A N 1
ATOM 618 C CA . LEU A 1 81 ? 3.919 3.859 5.947 1.00 92.69 81 LEU A CA 1
ATOM 619 C C . LEU A 1 81 ? 3.703 5.351 5.693 1.00 92.69 81 LEU A C 1
ATOM 621 O O . LEU A 1 81 ? 3.281 6.086 6.590 1.00 92.69 81 LEU A O 1
ATOM 625 N N . GLN A 1 82 ? 3.962 5.799 4.465 1.00 89.75 82 GLN A N 1
ATOM 626 C CA . GLN A 1 82 ? 3.870 7.211 4.106 1.00 89.75 82 GLN A CA 1
ATOM 627 C C . GLN A 1 82 ? 2.433 7.738 4.226 1.00 89.75 82 GLN A C 1
ATOM 629 O O . GLN A 1 82 ? 2.217 8.809 4.795 1.00 89.75 82 GLN A O 1
ATOM 634 N N . LEU A 1 83 ? 1.440 6.967 3.769 1.00 90.12 83 LEU A N 1
ATOM 635 C CA . LEU A 1 83 ? 0.026 7.342 3.854 1.00 90.12 83 LEU A CA 1
ATOM 636 C C . LEU A 1 83 ? -0.523 7.262 5.278 1.00 90.12 83 LEU A C 1
ATOM 638 O O . LEU A 1 83 ? -1.361 8.088 5.645 1.00 90.12 83 LEU A O 1
ATOM 642 N N . LYS A 1 84 ? -0.068 6.298 6.091 1.00 92.75 84 LYS A N 1
ATOM 643 C CA . LYS A 1 84 ? -0.472 6.210 7.500 1.00 92.75 84 LYS A CA 1
ATOM 644 C C . LYS A 1 84 ? 0.019 7.422 8.283 1.00 92.75 84 LYS A C 1
ATOM 646 O O . LYS A 1 84 ? -0.750 7.974 9.067 1.00 92.75 84 LYS A O 1
ATOM 651 N N . ASN A 1 85 ? 1.265 7.832 8.049 1.00 90.75 85 ASN A N 1
ATOM 652 C CA . ASN A 1 85 ? 1.870 8.984 8.709 1.00 90.75 85 ASN A CA 1
ATOM 653 C C . ASN A 1 85 ? 1.283 10.313 8.201 1.00 90.75 85 ASN A C 1
ATOM 655 O O . ASN A 1 85 ? 0.940 11.191 8.987 1.00 90.75 85 ASN A O 1
ATOM 659 N N . ASN A 1 86 ? 1.121 10.458 6.882 1.00 88.75 86 ASN A N 1
ATOM 660 C CA . ASN A 1 86 ? 0.581 11.668 6.271 1.00 88.75 86 ASN A CA 1
ATOM 661 C C . ASN A 1 86 ? -0.428 11.357 5.148 1.00 88.75 86 ASN A C 1
ATOM 663 O O . ASN A 1 86 ? -0.069 11.305 3.969 1.00 88.75 86 ASN A O 1
ATOM 667 N N . PRO A 1 87 ? -1.730 11.274 5.469 1.00 85.31 87 PRO A N 1
ATOM 668 C CA . PRO A 1 87 ? -2.775 10.996 4.482 1.00 85.31 87 PRO A CA 1
ATOM 669 C C . PRO A 1 87 ? -2.950 12.088 3.416 1.00 85.31 87 PRO A C 1
ATOM 671 O O . PRO A 1 87 ? -3.622 11.858 2.408 1.00 85.31 87 PRO A O 1
ATOM 674 N N . ARG A 1 88 ? -2.416 13.301 3.640 1.00 85.44 88 ARG A N 1
ATOM 675 C CA . ARG A 1 88 ? -2.436 14.406 2.662 1.00 85.44 88 ARG A CA 1
ATOM 676 C C . ARG A 1 88 ? -1.351 14.269 1.604 1.00 85.44 88 ARG A C 1
ATOM 678 O O . ARG A 1 88 ? -1.435 14.928 0.575 1.00 85.44 88 ARG A O 1
ATOM 685 N N . LEU A 1 89 ? -0.387 13.369 1.798 1.00 82.19 89 LEU A N 1
ATOM 686 C CA . LEU A 1 89 ? 0.625 13.071 0.789 1.00 82.19 89 LEU A CA 1
ATOM 687 C C . LEU A 1 89 ? -0.003 12.624 -0.539 1.00 82.19 89 LEU A C 1
ATOM 689 O O . LEU A 1 89 ? 0.495 12.972 -1.602 1.00 82.19 89 LEU A O 1
ATOM 693 N N . PHE A 1 90 ? -1.152 11.952 -0.477 1.00 79.25 90 PHE A N 1
ATOM 694 C CA . PHE A 1 90 ? -1.914 11.559 -1.657 1.00 79.25 90 PHE A CA 1
ATOM 695 C C . PHE A 1 90 ? -2.313 12.745 -2.560 1.00 79.25 90 PHE A C 1
ATOM 697 O O . PHE A 1 90 ? -2.314 12.615 -3.780 1.00 79.25 90 PHE A O 1
ATOM 704 N N . GLU A 1 91 ? -2.623 13.914 -1.990 1.00 78.44 91 GLU A N 1
ATOM 705 C CA . GLU A 1 91 ? -2.953 15.121 -2.770 1.00 78.44 91 GLU A CA 1
ATOM 706 C C . GLU A 1 91 ? -1.722 15.666 -3.497 1.00 78.44 91 GLU A C 1
ATOM 708 O O . GLU A 1 91 ? -1.810 16.039 -4.663 1.00 78.44 91 GLU A O 1
ATOM 713 N N . LYS A 1 92 ? -0.558 15.615 -2.840 1.00 76.44 92 LYS A N 1
ATOM 714 C CA . LYS A 1 92 ? 0.720 16.000 -3.446 1.00 76.44 92 LYS A CA 1
ATOM 715 C C . LYS A 1 92 ? 1.119 15.046 -4.566 1.00 76.44 92 LYS A C 1
ATOM 717 O O . LYS A 1 92 ? 1.547 15.496 -5.618 1.00 76.44 92 LYS A O 1
ATOM 722 N N . TRP A 1 93 ? 0.941 13.737 -4.373 1.00 75.44 93 TRP A N 1
ATOM 723 C CA . TRP A 1 93 ? 1.187 12.739 -5.421 1.00 75.44 93 TRP A CA 1
ATOM 724 C C . TRP A 1 93 ? 0.299 12.961 -6.644 1.00 75.44 93 TRP A C 1
ATOM 726 O O . TRP A 1 93 ? 0.764 12.841 -7.775 1.00 75.44 93 TRP A O 1
ATOM 736 N N . ARG A 1 94 ? -0.965 13.335 -6.422 1.00 68.56 94 ARG A N 1
ATOM 737 C CA . ARG A 1 94 ? -1.880 13.717 -7.500 1.00 68.56 94 ARG A CA 1
ATOM 738 C C . ARG A 1 94 ? -1.359 14.910 -8.301 1.00 68.56 94 ARG A C 1
ATOM 740 O O . ARG A 1 94 ? -1.453 14.892 -9.523 1.00 68.56 94 ARG A O 1
ATOM 747 N N . GLU A 1 95 ? -0.859 15.937 -7.624 1.00 66.38 95 GLU A N 1
ATOM 748 C CA . GLU A 1 95 ? -0.374 17.167 -8.262 1.00 66.38 95 GLU A CA 1
ATOM 749 C C . GLU A 1 95 ? 0.950 16.946 -9.002 1.00 66.38 95 GLU A C 1
ATOM 751 O O . GLU A 1 95 ? 1.091 17.378 -10.144 1.00 66.38 95 GLU A O 1
ATOM 756 N N . LEU A 1 96 ? 1.883 16.198 -8.404 1.00 63.41 96 LEU A N 1
ATOM 757 C CA . LEU A 1 96 ? 3.212 15.950 -8.969 1.00 63.41 96 LEU A CA 1
ATOM 758 C C . LEU A 1 96 ? 3.170 15.148 -10.278 1.00 63.41 96 LEU A C 1
ATOM 760 O O . LEU A 1 96 ? 4.010 15.335 -11.153 1.00 63.41 96 LEU A O 1
ATOM 764 N N . HIS A 1 97 ? 2.203 14.237 -10.413 1.00 60.88 97 HIS A N 1
ATOM 765 C CA . HIS A 1 97 ? 2.106 13.356 -11.574 1.00 60.88 97 HIS A CA 1
ATOM 766 C C . HIS A 1 97 ? 1.239 13.905 -12.712 1.00 60.88 97 HIS A C 1
ATOM 768 O O . HIS A 1 97 ? 1.095 13.206 -13.712 1.00 60.88 97 HIS A O 1
ATOM 774 N N . GLY A 1 98 ? 0.671 15.114 -12.590 1.00 52.72 98 GLY A N 1
ATOM 775 C CA . GLY A 1 98 ? 0.020 15.864 -13.680 1.00 52.72 98 GLY A CA 1
ATOM 776 C C . GLY A 1 98 ? -1.201 15.216 -14.360 1.00 52.72 98 GLY A C 1
ATOM 777 O O . GLY A 1 98 ? -1.864 15.867 -15.161 1.00 52.72 98 GLY A O 1
ATOM 778 N N . TYR A 1 99 ? -1.533 13.959 -14.051 1.00 53.25 99 TYR A N 1
ATOM 779 C CA . TYR A 1 99 ? -2.557 13.166 -14.733 1.00 53.25 99 TYR A CA 1
ATOM 780 C C . TYR A 1 99 ? -3.492 12.513 -13.714 1.00 53.25 99 TYR A C 1
ATOM 782 O O . TYR A 1 99 ? -3.110 11.631 -12.943 1.00 53.25 99 TYR A O 1
ATOM 790 N N . THR A 1 100 ? -4.743 12.967 -13.712 1.00 50.50 100 THR A N 1
ATOM 791 C CA . THR A 1 100 ? -5.715 12.760 -12.629 1.00 50.50 100 THR A CA 1
ATOM 792 C C . THR A 1 100 ? -6.486 11.446 -12.677 1.00 50.50 100 THR A C 1
ATOM 794 O O . THR A 1 100 ? -7.157 11.116 -11.702 1.00 50.50 100 THR A O 1
ATOM 797 N N . PHE A 1 101 ? -6.387 10.658 -13.750 1.00 51.00 101 PHE A N 1
ATOM 798 C CA . PHE A 1 101 ? -7.185 9.441 -13.878 1.00 51.00 101 PHE A CA 1
ATOM 799 C C . PHE A 1 101 ? -6.399 8.320 -14.567 1.00 51.00 101 PHE A C 1
ATOM 801 O O . PHE A 1 101 ? -6.057 8.398 -15.747 1.00 51.00 101 PHE A O 1
ATOM 808 N N . LYS A 1 102 ? -6.127 7.244 -13.820 1.00 55.09 102 LYS A N 1
ATOM 809 C CA . LYS A 1 102 ? -5.664 5.957 -14.355 1.00 55.09 102 LYS A CA 1
ATOM 810 C C . LYS A 1 102 ? -6.665 4.867 -13.973 1.00 55.09 102 LYS A C 1
ATOM 812 O O . LYS A 1 102 ? -6.980 4.702 -12.795 1.00 55.09 102 LYS A O 1
ATOM 817 N N . ALA A 1 103 ? -7.142 4.094 -14.945 1.00 50.38 103 ALA A N 1
ATOM 818 C CA . ALA A 1 103 ? -7.903 2.877 -14.681 1.00 50.38 103 ALA A CA 1
ATOM 819 C C . ALA A 1 103 ? -6.922 1.705 -14.564 1.00 50.38 103 ALA A C 1
ATOM 821 O O . ALA A 1 103 ? -6.176 1.418 -15.498 1.00 50.38 103 ALA A O 1
ATOM 822 N N . ASN A 1 104 ? -6.897 1.030 -13.410 1.00 50.22 104 ASN A N 1
ATOM 823 C CA . ASN A 1 104 ? -6.027 -0.131 -13.161 1.00 50.22 104 ASN A CA 1
ATOM 824 C C . ASN A 1 104 ? -4.536 0.122 -13.482 1.00 50.22 104 ASN A C 1
ATOM 826 O O . ASN A 1 104 ? -3.893 -0.679 -14.156 1.00 50.22 104 ASN A O 1
ATOM 830 N N . GLY A 1 105 ? -3.992 1.268 -13.057 1.00 51.94 105 GLY A N 1
ATOM 831 C CA . GLY A 1 105 ? -2.588 1.637 -13.297 1.00 51.94 105 GLY A CA 1
ATOM 832 C C . GLY A 1 105 ? -2.262 2.047 -14.741 1.00 51.94 105 GLY A C 1
ATOM 833 O O . GLY A 1 105 ? -1.167 2.544 -14.996 1.00 51.94 105 GLY A O 1
ATOM 834 N N . LYS A 1 106 ? -3.207 1.921 -15.681 1.00 54.19 106 LYS A N 1
ATOM 835 C CA . LYS A 1 106 ? -3.069 2.405 -17.058 1.00 54.19 106 LYS A CA 1
ATOM 836 C C . LYS A 1 106 ? -3.671 3.801 -17.179 1.00 54.19 106 LYS A C 1
ATOM 838 O O . LYS A 1 106 ? -4.789 4.043 -16.727 1.00 54.19 106 LYS A O 1
ATOM 843 N N . MET A 1 107 ? -2.933 4.716 -17.807 1.00 56.47 107 MET A N 1
ATOM 844 C CA . MET A 1 107 ? -3.499 5.985 -18.273 1.00 56.47 107 MET A CA 1
ATOM 845 C C . MET A 1 107 ? -4.724 5.679 -19.134 1.00 56.47 107 MET A C 1
ATOM 847 O O . MET A 1 107 ? -4.668 4.781 -19.982 1.00 56.47 107 MET A O 1
ATOM 851 N N . PHE A 1 108 ? -5.808 6.437 -18.966 1.00 54.25 108 PHE A N 1
ATOM 852 C CA . PHE A 1 108 ? -6.768 6.535 -20.058 1.00 54.25 108 PHE A CA 1
ATOM 853 C C . PHE A 1 108 ? -5.978 7.033 -21.270 1.00 54.25 108 PHE A C 1
ATOM 855 O O . PHE A 1 108 ? -5.355 8.093 -21.203 1.00 54.25 108 PHE A O 1
ATOM 862 N N . ARG A 1 109 ? -5.915 6.241 -22.350 1.00 47.69 109 ARG A N 1
ATOM 863 C CA . ARG A 1 109 ? -5.344 6.718 -23.612 1.00 47.69 109 ARG A CA 1
ATOM 864 C C . ARG A 1 109 ? -6.231 7.864 -24.067 1.00 47.69 109 ARG A C 1
ATOM 866 O O . ARG A 1 109 ? -7.301 7.635 -24.624 1.00 47.69 109 ARG A O 1
ATOM 873 N N . ASN A 1 110 ? -5.804 9.085 -23.787 1.00 43.31 110 ASN A N 1
ATOM 874 C CA . ASN A 1 110 ? -6.435 10.258 -24.339 1.00 43.31 110 ASN A CA 1
ATOM 875 C C . ASN A 1 110 ? -6.114 10.244 -25.839 1.00 43.31 110 ASN A C 1
ATOM 877 O O . ASN A 1 110 ? -5.013 10.608 -26.241 1.00 43.31 110 ASN A O 1
ATOM 881 N N . LYS A 1 111 ? -7.036 9.742 -26.672 1.00 44.59 111 LYS A N 1
ATOM 882 C CA . LYS A 1 111 ? -6.885 9.772 -28.139 1.00 44.59 111 LYS A CA 1
ATOM 883 C C . LYS A 1 111 ? -6.844 11.208 -28.693 1.00 44.59 111 LYS A C 1
ATOM 885 O O . LYS A 1 111 ? -6.575 11.370 -29.870 1.00 44.59 111 LYS A O 1
ATOM 890 N N . TYR A 1 112 ? -7.055 12.228 -27.858 1.00 45.38 112 TYR A N 1
ATOM 891 C CA . TYR A 1 112 ? -7.094 13.639 -28.248 1.00 45.38 112 TYR A CA 1
ATOM 892 C C . TYR A 1 112 ? -5.766 14.403 -28.073 1.00 45.38 112 TYR A C 1
ATOM 894 O O . TYR A 1 112 ? -5.762 15.623 -28.175 1.00 45.38 112 TYR A O 1
ATOM 902 N N . LEU A 1 113 ? -4.641 13.725 -27.807 1.00 44.97 113 LEU A N 1
ATOM 903 C CA . LEU A 1 113 ? -3.302 14.350 -27.830 1.00 44.97 113 LEU A CA 1
ATOM 904 C C . LEU A 1 113 ? -2.474 13.999 -29.080 1.00 44.97 113 LEU A C 1
ATOM 906 O O . LEU A 1 113 ? -1.366 14.499 -29.234 1.00 44.97 113 LEU A O 1
ATOM 910 N N . LEU A 1 114 ? -3.022 13.192 -29.994 1.00 44.06 114 LEU A N 1
ATOM 911 C CA . LEU A 1 114 ? -2.563 13.113 -31.382 1.00 44.06 114 LEU A CA 1
ATOM 912 C C . LEU A 1 114 ? -3.372 14.148 -32.161 1.00 44.06 114 LEU A C 1
ATOM 914 O O . LEU A 1 114 ? -4.496 13.843 -32.536 1.00 44.06 114 LEU A O 1
ATOM 918 N N . ASN A 1 115 ? -2.875 15.385 -32.220 1.00 41.31 115 ASN A N 1
ATOM 919 C CA . ASN A 1 115 ? -3.145 16.423 -33.236 1.00 41.31 115 ASN A CA 1
ATOM 920 C C . ASN A 1 115 ? -2.559 17.765 -32.755 1.00 41.31 115 ASN A C 1
ATOM 922 O O . ASN A 1 115 ? -3.244 18.782 -32.656 1.00 41.31 115 ASN A O 1
ATOM 926 N N . ARG A 1 116 ? -1.274 17.765 -32.402 1.00 39.88 116 ARG A N 1
ATOM 927 C CA . ARG A 1 116 ? -0.441 18.967 -32.507 1.00 39.88 116 ARG A CA 1
ATOM 928 C C . ARG A 1 116 ? 0.809 18.585 -33.283 1.00 39.88 116 ARG A C 1
ATOM 930 O O . ARG A 1 116 ? 1.910 18.636 -32.753 1.00 39.88 116 ARG A O 1
ATOM 937 N N . ASP A 1 117 ? 0.575 18.136 -34.507 1.00 43.75 117 ASP A N 1
ATOM 938 C CA . ASP A 1 117 ? 1.525 18.366 -35.582 1.00 43.75 117 ASP A CA 1
ATOM 939 C C . ASP A 1 117 ? 1.077 19.631 -36.324 1.00 43.75 117 ASP A C 1
ATOM 941 O O . ASP A 1 117 ? -0.121 19.876 -36.474 1.00 43.75 117 ASP A O 1
ATOM 945 N N . GLU A 1 118 ? 2.080 20.397 -36.748 1.00 40.94 118 GLU A N 1
ATOM 946 C CA . GLU A 1 118 ? 2.053 21.393 -37.825 1.00 40.94 118 GLU A CA 1
ATOM 947 C C . GLU A 1 118 ? 1.292 22.709 -37.584 1.00 40.94 118 GLU A C 1
ATOM 949 O O . GLU A 1 118 ? 0.102 22.861 -37.857 1.00 40.94 118 GLU A O 1
ATOM 954 N N . THR A 1 119 ? 2.040 23.740 -37.178 1.00 39.00 119 THR A N 1
ATOM 955 C CA . THR A 1 119 ? 2.313 24.900 -38.056 1.00 39.00 119 THR A CA 1
ATOM 956 C C . THR A 1 119 ? 3.535 25.673 -37.577 1.00 39.00 119 THR A C 1
ATOM 958 O O . THR A 1 119 ? 3.682 25.843 -36.346 1.00 39.00 119 THR A O 1
#

Radius of gyration: 17.36 Å; Cα contacts (8 Å, |Δi|>4): 162; chains: 1; bounding box: 42×55×50 Å